Protein AF-A0A0D2N9E9-F1 (afdb_monomer_lite)

Structure (mmCIF, N/CA/C/O backbone):
data_AF-A0A0D2N9E9-F1
#
_entry.id   AF-A0A0D2N9E9-F1
#
loop_
_atom_site.group_PDB
_atom_site.id
_atom_site.type_symbol
_atom_site.label_atom_id
_atom_site.label_alt_id
_atom_site.label_comp_id
_atom_site.label_asym_id
_atom_site.label_entity_id
_atom_site.label_seq_id
_atom_site.pdbx_PDB_ins_code
_atom_site.Cartn_x
_atom_site.Cartn_y
_atom_site.Cartn_z
_atom_site.occupancy
_atom_site.B_iso_or_equiv
_atom_site.auth_seq_id
_atom_site.auth_comp_id
_atom_site.auth_asym_id
_atom_site.auth_atom_id
_atom_site.pdbx_PDB_model_num
ATOM 1 N N . MET A 1 1 ? -5.826 24.089 8.473 1.00 28.59 1 MET A N 1
ATOM 2 C CA . MET A 1 1 ? -6.042 23.566 7.107 1.00 28.59 1 MET A CA 1
ATOM 3 C C . MET A 1 1 ? -4.662 23.467 6.461 1.00 28.59 1 MET A C 1
ATOM 5 O O . MET A 1 1 ? -4.160 24.468 5.974 1.00 28.59 1 MET A O 1
ATOM 9 N N . HIS A 1 2 ? -3.971 22.330 6.600 1.00 33.69 2 HIS A N 1
ATOM 10 C CA . HIS A 1 2 ? -2.662 22.134 5.965 1.00 33.69 2 HIS A CA 1
ATOM 11 C C . HIS A 1 2 ? -2.910 21.750 4.506 1.00 33.69 2 HIS A C 1
ATOM 13 O O . HIS A 1 2 ? -3.433 20.675 4.227 1.00 33.69 2 HIS A O 1
ATOM 19 N N . TYR A 1 3 ? -2.615 22.671 3.592 1.00 36.62 3 TYR A N 1
ATOM 20 C CA . TYR A 1 3 ? -2.679 22.426 2.157 1.00 36.62 3 TYR A CA 1
ATOM 21 C C . TYR A 1 3 ? -1.590 21.404 1.810 1.00 36.62 3 TYR A C 1
ATOM 23 O O . TYR A 1 3 ? -0.406 21.669 2.014 1.00 36.62 3 TYR A O 1
ATOM 31 N N . SER A 1 4 ? -1.986 20.217 1.351 1.00 47.03 4 SER A N 1
ATOM 32 C CA . SER A 1 4 ? -1.046 19.184 0.930 1.00 47.03 4 SER A CA 1
ATOM 33 C C . SER A 1 4 ? -0.429 19.600 -0.405 1.00 47.03 4 SER A C 1
ATOM 35 O O . SER A 1 4 ? -1.086 19.529 -1.445 1.00 47.03 4 SER A O 1
ATOM 37 N N . GLY A 1 5 ? 0.809 20.083 -0.383 1.00 50.53 5 GLY A N 1
ATOM 38 C CA . GLY A 1 5 ? 1.573 20.266 -1.608 1.00 50.53 5 GLY A CA 1
ATOM 39 C C . GLY A 1 5 ? 1.870 18.896 -2.205 1.00 50.53 5 GLY A C 1
ATOM 40 O O . GLY A 1 5 ? 2.452 18.052 -1.531 1.00 50.53 5 GLY A O 1
ATOM 41 N N . THR A 1 6 ? 1.462 18.666 -3.451 1.00 55.09 6 THR A N 1
ATOM 42 C CA . THR A 1 6 ? 2.077 17.629 -4.286 1.00 55.09 6 THR A CA 1
ATOM 43 C C . THR A 1 6 ? 3.594 17.794 -4.229 1.00 55.09 6 THR A C 1
ATOM 45 O O . THR A 1 6 ? 4.083 18.930 -4.253 1.00 55.09 6 THR A O 1
ATOM 48 N N . ALA A 1 7 ? 4.337 16.691 -4.185 1.00 58.75 7 ALA A N 1
ATOM 49 C CA . ALA A 1 7 ? 5.786 16.724 -4.324 1.00 58.75 7 ALA A CA 1
ATOM 50 C C . ALA A 1 7 ? 6.183 17.485 -5.614 1.00 58.75 7 ALA A C 1
ATOM 52 O O . ALA A 1 7 ? 5.386 17.545 -6.565 1.00 58.75 7 ALA A O 1
ATOM 53 N N . PRO A 1 8 ? 7.391 18.084 -5.678 1.00 50.81 8 PRO A N 1
ATOM 54 C CA . PRO A 1 8 ? 7.863 18.766 -6.882 1.00 50.81 8 PRO A CA 1
ATOM 55 C C . PRO A 1 8 ? 7.655 17.884 -8.125 1.00 50.81 8 PRO A C 1
ATOM 57 O O . PRO A 1 8 ? 8.068 16.728 -8.137 1.00 50.81 8 PRO A O 1
ATOM 60 N N . GLY A 1 9 ? 6.970 18.407 -9.149 1.00 61.06 9 GLY A N 1
ATOM 61 C CA . GLY A 1 9 ? 6.636 17.660 -10.374 1.00 61.06 9 GLY A CA 1
ATOM 62 C C . GLY A 1 9 ? 5.215 17.080 -10.449 1.00 61.06 9 GLY A C 1
ATOM 63 O O . GLY A 1 9 ? 4.891 16.432 -11.438 1.00 61.06 9 GLY A O 1
ATOM 64 N N . GLY A 1 10 ? 4.352 17.330 -9.456 1.00 75.00 10 GLY A N 1
ATOM 65 C CA . GLY A 1 10 ? 2.939 16.910 -9.486 1.00 75.00 10 GLY A CA 1
ATOM 66 C C . GLY A 1 10 ? 2.685 15.491 -8.967 1.00 75.00 10 GLY A C 1
ATOM 67 O O . GLY A 1 10 ? 1.571 14.983 -9.080 1.00 75.00 10 GLY A O 1
ATOM 68 N N . CYS A 1 11 ? 3.698 14.851 -8.381 1.00 83.00 11 CYS A N 1
ATOM 69 C CA . CYS A 1 11 ? 3.558 13.561 -7.713 1.00 83.00 11 CYS A CA 1
ATOM 70 C C . CYS A 1 11 ? 2.858 13.701 -6.356 1.00 83.00 11 CYS A C 1
ATOM 72 O O . CYS A 1 11 ? 2.941 14.738 -5.693 1.00 83.00 11 CYS A O 1
ATOM 74 N N . TRP A 1 12 ? 2.214 12.625 -5.909 1.00 84.50 12 TRP A N 1
ATOM 75 C CA . TRP A 1 12 ? 1.806 12.501 -4.515 1.00 84.50 12 TRP A CA 1
ATOM 76 C C . TRP A 1 12 ? 3.029 12.542 -3.590 1.00 84.50 12 TRP A C 1
ATOM 78 O O . TRP A 1 12 ? 4.092 12.025 -3.933 1.00 84.50 12 TRP A O 1
ATOM 88 N N . ASP A 1 13 ? 2.876 13.135 -2.410 1.00 85.81 13 ASP A N 1
ATOM 89 C CA . ASP A 1 13 ? 3.825 12.977 -1.315 1.00 85.81 13 ASP A CA 1
ATOM 90 C C . ASP A 1 13 ? 3.752 11.540 -0.797 1.00 85.81 13 ASP A C 1
ATOM 92 O O . ASP A 1 13 ? 2.746 11.123 -0.219 1.00 85.81 13 ASP A O 1
ATOM 96 N N . VAL A 1 14 ? 4.825 10.790 -1.024 1.00 83.81 14 VAL A N 1
ATOM 97 C CA . VAL A 1 14 ? 4.932 9.352 -0.737 1.00 83.81 14 VAL A CA 1
ATOM 98 C C . VAL A 1 14 ? 6.173 9.015 0.090 1.00 83.81 14 VAL A C 1
ATOM 100 O O . VAL A 1 14 ? 6.520 7.847 0.217 1.00 83.81 14 VAL A O 1
ATOM 103 N N . ASN A 1 15 ? 6.860 10.025 0.635 1.00 81.88 15 ASN A N 1
ATOM 104 C CA . ASN A 1 15 ? 8.130 9.829 1.337 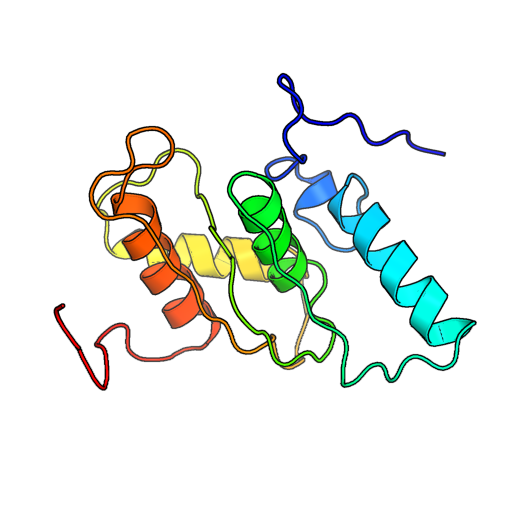1.00 81.88 15 ASN A CA 1
ATOM 105 C C . ASN A 1 15 ? 8.286 10.644 2.626 1.00 81.88 15 ASN A C 1
ATOM 107 O O . ASN A 1 15 ? 9.157 10.318 3.432 1.00 81.88 15 ASN A O 1
ATOM 111 N N . THR A 1 16 ? 7.479 11.684 2.863 1.00 84.81 16 THR A N 1
ATOM 112 C CA . THR A 1 16 ? 7.627 12.454 4.100 1.00 84.81 16 THR A CA 1
ATOM 113 C C . THR A 1 16 ? 7.096 11.683 5.303 1.00 84.81 16 THR A C 1
ATOM 115 O O . THR A 1 16 ? 6.162 10.889 5.210 1.00 84.81 16 THR A O 1
ATOM 118 N N . ASN A 1 17 ? 7.616 11.982 6.493 1.00 85.19 17 ASN A N 1
ATOM 119 C CA . ASN A 1 17 ? 7.079 11.383 7.715 1.00 85.19 17 ASN A CA 1
ATOM 120 C C . ASN A 1 17 ? 5.576 11.674 7.904 1.00 85.19 17 ASN A C 1
ATOM 122 O O . ASN A 1 17 ? 4.849 10.828 8.420 1.00 85.19 17 ASN A O 1
ATOM 126 N N . ALA A 1 18 ? 5.106 12.840 7.443 1.00 87.50 18 ALA A N 1
ATOM 127 C CA . ALA A 1 18 ? 3.701 13.232 7.520 1.00 87.50 18 ALA A CA 1
ATOM 128 C C . ALA A 1 18 ? 2.795 12.330 6.669 1.00 87.50 18 ALA A C 1
ATOM 130 O O . ALA A 1 18 ? 1.716 11.964 7.124 1.00 87.50 18 ALA A O 1
ATOM 131 N N . THR A 1 19 ? 3.220 11.952 5.455 1.00 86.81 19 THR A N 1
ATOM 132 C CA . 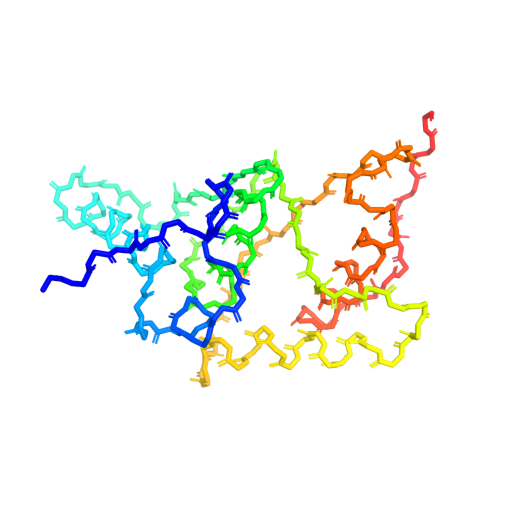THR A 1 19 ? 2.433 11.043 4.603 1.00 86.81 19 THR A CA 1
ATOM 133 C C . THR A 1 19 ? 2.567 9.585 5.047 1.00 86.81 19 THR A C 1
ATOM 135 O O . THR A 1 19 ? 1.593 8.835 4.987 1.00 86.81 19 THR A O 1
ATOM 138 N N . LEU A 1 20 ? 3.754 9.183 5.519 1.00 86.62 20 LEU A N 1
ATOM 139 C CA . LEU A 1 20 ? 4.063 7.798 5.874 1.00 86.62 20 LEU A CA 1
ATOM 140 C C . LEU A 1 20 ? 3.466 7.358 7.214 1.00 86.62 20 LEU A C 1
ATOM 142 O O . LEU A 1 20 ? 3.347 6.157 7.435 1.00 86.62 20 LEU A O 1
ATOM 146 N N . THR A 1 21 ? 3.074 8.291 8.085 1.00 87.19 21 THR A N 1
ATOM 147 C CA . THR A 1 21 ? 2.609 7.986 9.446 1.00 87.19 21 THR A CA 1
ATOM 148 C C . THR A 1 21 ? 1.112 8.249 9.616 1.00 87.19 21 THR A C 1
ATOM 150 O O . THR A 1 21 ? 0.570 9.263 9.169 1.00 87.19 21 THR A O 1
ATOM 153 N N . HIS A 1 22 ? 0.426 7.326 10.289 1.00 89.94 22 HIS A N 1
ATOM 154 C CA . HIS A 1 22 ? -1.010 7.361 10.528 1.00 89.94 22 HIS A CA 1
ATOM 155 C C . HIS A 1 22 ? -1.443 8.665 11.203 1.00 89.94 22 HIS A C 1
ATOM 157 O O . HIS A 1 22 ? -1.048 8.959 12.325 1.00 89.94 22 HIS A O 1
ATOM 163 N N . ASN A 1 23 ? -2.325 9.405 10.532 1.00 90.12 23 ASN A N 1
ATOM 164 C CA . ASN A 1 23 ? -2.892 10.682 10.970 1.00 90.12 23 ASN A CA 1
ATOM 165 C C . ASN A 1 23 ? -1.889 11.837 11.182 1.00 90.12 23 ASN A C 1
ATOM 167 O O . ASN A 1 23 ? -2.293 12.864 11.724 1.00 90.12 23 ASN A O 1
ATOM 171 N N . GLU A 1 24 ? -0.650 11.744 10.689 1.00 87.94 24 GLU A N 1
ATOM 172 C CA . GLU A 1 24 ? 0.339 12.834 10.813 1.00 87.94 24 GLU A CA 1
ATOM 173 C C . GLU A 1 24 ? 0.229 13.904 9.707 1.00 87.94 24 GLU A C 1
ATOM 175 O O . GLU A 1 24 ? 0.801 14.988 9.827 1.00 87.94 24 GLU A O 1
ATOM 180 N N . GLY A 1 25 ? -0.542 13.661 8.639 1.00 86.25 25 GLY A N 1
ATOM 181 C CA . GLY A 1 25 ? -0.900 14.686 7.655 1.00 86.25 25 GLY A CA 1
ATOM 182 C C . GLY A 1 25 ? -0.696 14.294 6.194 1.00 86.25 25 GLY A C 1
ATOM 183 O O . GLY A 1 25 ? -0.815 13.139 5.799 1.00 86.25 25 GLY A O 1
ATOM 184 N N . SER A 1 26 ? -0.424 15.313 5.376 1.00 88.12 26 SER A N 1
ATOM 185 C CA . SER A 1 26 ? -0.152 15.206 3.939 1.00 88.12 26 SER A CA 1
ATOM 186 C C . SER A 1 26 ? -1.261 14.537 3.097 1.00 88.12 26 SER A C 1
ATOM 188 O O . SER A 1 26 ? -2.437 14.501 3.473 1.00 88.12 26 SER A O 1
ATOM 190 N N . ASN A 1 27 ? -0.904 14.099 1.888 1.00 89.31 27 ASN A N 1
ATOM 191 C CA . ASN A 1 27 ? -1.813 13.545 0.895 1.00 89.31 27 ASN A CA 1
ATOM 192 C C . ASN A 1 27 ? -2.490 12.249 1.365 1.00 89.31 27 ASN A C 1
ATOM 194 O O . ASN A 1 27 ? -3.678 12.064 1.095 1.00 89.31 27 ASN A O 1
ATOM 198 N N . SER A 1 28 ? -1.780 11.379 2.089 1.00 88.44 28 SER A N 1
ATOM 199 C CA . SER A 1 28 ? -2.341 10.115 2.580 1.00 88.44 28 SER A CA 1
ATOM 200 C C . SER A 1 28 ? -3.496 10.346 3.562 1.00 88.44 28 SER A C 1
ATOM 202 O O . SER A 1 28 ? -4.563 9.746 3.408 1.00 88.44 28 SER A O 1
ATOM 204 N N . LEU A 1 29 ? -3.352 11.294 4.501 1.00 87.31 29 LEU A N 1
ATOM 205 C CA . LEU A 1 29 ? -4.430 11.669 5.419 1.00 87.31 29 LEU A CA 1
ATOM 206 C C . LEU A 1 29 ? -5.619 12.291 4.681 1.00 87.31 29 LEU A C 1
ATOM 208 O O . LEU A 1 29 ? -6.771 12.017 5.022 1.00 87.31 29 LEU A O 1
ATOM 212 N N . ALA A 1 30 ? -5.361 13.120 3.666 1.00 86.06 30 ALA A N 1
ATOM 213 C CA . ALA A 1 30 ? -6.428 13.718 2.869 1.00 86.06 30 ALA A CA 1
ATOM 214 C C . ALA A 1 30 ? -7.284 12.638 2.182 1.00 86.06 30 ALA A C 1
ATOM 216 O O . ALA A 1 30 ? -8.511 12.674 2.290 1.00 86.06 30 ALA A O 1
ATOM 217 N N . ILE A 1 31 ? -6.652 11.637 1.561 1.00 90.12 31 ILE A N 1
ATOM 218 C CA . ILE A 1 31 ? -7.353 10.513 0.921 1.00 90.12 31 ILE A CA 1
ATOM 219 C C . ILE A 1 31 ? -8.118 9.682 1.959 1.00 90.12 31 ILE A C 1
ATOM 221 O O . ILE A 1 31 ? -9.304 9.397 1.770 1.00 90.12 31 ILE A O 1
ATOM 225 N N . ALA A 1 32 ? -7.485 9.353 3.090 1.00 87.38 32 ALA A N 1
ATOM 226 C CA . ALA A 1 32 ? -8.131 8.607 4.169 1.00 87.38 32 ALA A CA 1
ATOM 227 C C . ALA A 1 32 ? -9.379 9.331 4.705 1.00 87.38 32 ALA A C 1
ATOM 229 O O . ALA A 1 32 ? -10.404 8.704 4.973 1.00 87.38 32 ALA A O 1
ATOM 230 N N . ASN A 1 33 ? -9.330 10.659 4.822 1.00 83.44 33 ASN A N 1
ATOM 231 C CA . ASN A 1 33 ? -10.462 11.457 5.285 1.00 83.44 33 ASN A CA 1
ATOM 232 C C . ASN A 1 33 ? -11.615 11.513 4.277 1.00 83.44 33 ASN A C 1
ATOM 234 O O . ASN A 1 33 ? -12.771 11.491 4.699 1.00 83.44 33 ASN A O 1
ATOM 238 N N . VAL A 1 34 ? -11.338 11.520 2.969 1.00 87.19 34 VAL A N 1
ATOM 239 C CA . VAL A 1 34 ? -12.391 11.397 1.945 1.00 87.19 34 VAL A CA 1
ATOM 240 C C . VAL A 1 34 ? -13.101 10.046 2.065 1.00 87.19 34 VAL A C 1
ATOM 242 O O . VAL A 1 34 ? -14.330 10.008 2.116 1.00 87.19 34 VAL A O 1
ATOM 245 N N . ALA A 1 35 ? -12.352 8.948 2.207 1.00 86.88 35 ALA A N 1
ATOM 246 C CA . ALA A 1 35 ? -12.939 7.621 2.406 1.00 86.88 35 ALA A CA 1
ATOM 247 C C . ALA A 1 35 ? -13.793 7.555 3.686 1.00 86.88 35 ALA A C 1
ATOM 249 O O . ALA A 1 35 ? -14.941 7.111 3.646 1.00 86.88 35 ALA A O 1
ATOM 250 N N . ARG A 1 36 ? -13.277 8.072 4.812 1.00 84.50 36 ARG A N 1
ATOM 251 C CA . ARG A 1 36 ? -14.022 8.183 6.081 1.00 84.50 36 ARG A CA 1
ATOM 252 C C . ARG A 1 36 ? -15.303 9.006 5.923 1.00 84.50 36 ARG A C 1
ATOM 254 O O . ARG A 1 36 ? -16.332 8.636 6.478 1.00 84.50 36 ARG A O 1
ATOM 261 N N . CYS A 1 37 ? -15.264 10.094 5.152 1.00 78.81 37 CYS A N 1
ATOM 262 C CA . CYS A 1 37 ? -16.435 10.925 4.881 1.00 78.81 37 CYS A CA 1
ATOM 263 C C . CYS A 1 37 ? -17.531 10.138 4.148 1.00 78.81 37 CYS A C 1
ATOM 265 O O . CYS A 1 37 ? -18.688 10.184 4.565 1.00 78.81 37 CYS A O 1
ATOM 267 N N . PHE A 1 38 ? -17.181 9.380 3.107 1.00 83.69 38 PHE A N 1
ATOM 268 C CA . PHE A 1 38 ? -18.147 8.559 2.375 1.00 83.69 38 PHE A CA 1
ATOM 269 C C . PHE A 1 38 ? -18.726 7.422 3.219 1.00 83.69 38 PHE A C 1
ATOM 271 O O . PHE A 1 38 ? -19.933 7.183 3.170 1.00 83.69 38 PHE A O 1
ATOM 278 N N . ILE A 1 39 ? -17.902 6.772 4.042 1.00 83.81 39 ILE A N 1
ATOM 279 C CA . ILE A 1 39 ? -18.366 5.743 4.983 1.00 83.81 39 ILE A CA 1
ATOM 280 C C . ILE A 1 39 ? -19.384 6.340 5.963 1.00 83.81 39 ILE A C 1
ATOM 282 O O . ILE A 1 39 ? -20.495 5.830 6.082 1.00 83.81 39 ILE A O 1
ATOM 286 N N . SER A 1 40 ? -19.044 7.454 6.617 1.00 83.06 40 SER A N 1
ATOM 287 C CA . SER A 1 40 ? -19.890 8.034 7.666 1.00 83.06 40 SER A CA 1
ATOM 288 C C . SER A 1 40 ? -21.153 8.722 7.146 1.00 83.06 40 SER A C 1
ATOM 290 O O . SER A 1 40 ? -22.157 8.737 7.850 1.00 83.06 40 SER A O 1
ATOM 292 N N . ASN A 1 41 ? -21.117 9.314 5.947 1.00 86.25 41 ASN A N 1
ATOM 293 C CA . ASN A 1 41 ? -22.195 10.196 5.476 1.00 86.25 41 ASN A CA 1
ATOM 294 C C . ASN A 1 41 ? -22.998 9.636 4.299 1.00 86.25 41 ASN A C 1
ATOM 296 O O . ASN A 1 41 ? -24.085 10.135 4.024 1.00 86.25 41 ASN A O 1
ATOM 300 N N . MET A 1 42 ? -22.475 8.639 3.581 1.00 89.06 42 MET A N 1
ATOM 301 C CA . MET A 1 42 ? -23.089 8.149 2.340 1.00 89.06 42 MET A CA 1
ATOM 302 C C . MET A 1 42 ? -23.449 6.661 2.382 1.00 89.06 42 MET A C 1
ATOM 304 O O . MET A 1 42 ? -23.826 6.099 1.357 1.00 89.06 42 MET A O 1
ATOM 308 N N . GLY A 1 43 ? -23.351 6.016 3.550 1.00 85.50 43 GLY A N 1
ATOM 309 C CA . GLY A 1 43 ? -23.688 4.599 3.708 1.00 85.50 43 GLY A CA 1
ATOM 310 C C . GLY A 1 43 ? -22.755 3.663 2.936 1.00 85.50 43 GLY A C 1
ATOM 311 O O . GLY A 1 43 ? -23.155 2.551 2.593 1.00 85.50 43 GLY A O 1
ATOM 312 N N . VAL A 1 44 ? -21.528 4.109 2.634 1.00 84.75 44 VAL A N 1
ATOM 313 C CA . VAL A 1 44 ? -20.512 3.240 2.037 1.00 84.75 44 VAL A CA 1
ATOM 314 C C . VAL A 1 44 ? -20.141 2.156 3.041 1.00 84.75 44 VAL A C 1
ATOM 316 O O . VAL A 1 44 ? -19.774 2.431 4.182 1.00 84.75 44 VAL A O 1
ATOM 319 N N . ASP A 1 45 ? -20.227 0.912 2.587 1.00 86.88 45 ASP A N 1
ATOM 320 C CA . ASP A 1 45 ? -19.830 -0.263 3.346 1.00 86.88 45 ASP A CA 1
ATOM 321 C C . ASP A 1 45 ? -18.313 -0.250 3.572 1.00 86.88 45 ASP A C 1
ATOM 323 O O . ASP A 1 45 ? -17.525 -0.399 2.634 1.00 86.88 45 ASP A O 1
ATOM 327 N N . SER A 1 46 ? -17.897 -0.073 4.827 1.00 82.75 46 SER A N 1
ATOM 328 C CA . SER A 1 46 ? -16.486 0.016 5.214 1.00 82.75 46 SER A CA 1
ATOM 329 C C . SER A 1 46 ? -15.694 -1.270 4.961 1.00 82.75 46 SER A C 1
ATOM 331 O O . SER A 1 46 ? -14.465 -1.233 4.976 1.00 82.75 46 SER A O 1
ATOM 333 N N . THR A 1 47 ? -16.372 -2.391 4.692 1.00 82.31 47 THR A N 1
ATOM 334 C CA . THR A 1 47 ? -15.747 -3.669 4.319 1.00 82.31 47 THR A CA 1
ATOM 335 C C . THR A 1 47 ? -15.501 -3.806 2.811 1.00 82.31 47 THR A C 1
ATOM 337 O O . THR A 1 47 ? -14.900 -4.782 2.363 1.00 82.31 47 THR A O 1
ATOM 340 N N . ARG A 1 48 ? -15.963 -2.832 2.011 1.00 85.62 48 ARG A N 1
ATOM 341 C CA . ARG A 1 48 ? -15.903 -2.831 0.539 1.00 85.62 48 ARG A CA 1
ATOM 342 C C . ARG A 1 48 ? -15.365 -1.520 -0.031 1.00 85.62 48 ARG A C 1
ATOM 344 O O . ARG A 1 48 ? -15.839 -1.029 -1.054 1.00 85.62 48 ARG A O 1
ATOM 351 N N . VAL A 1 49 ? -14.370 -0.946 0.629 1.00 83.44 49 VAL A N 1
ATOM 352 C CA . VAL A 1 49 ? -13.584 0.162 0.077 1.00 83.44 49 VAL A CA 1
ATOM 353 C C . VAL A 1 49 ? -12.309 -0.420 -0.566 1.00 83.44 49 VAL A C 1
ATOM 355 O O . VAL A 1 49 ? -11.883 -1.514 -0.231 1.00 83.44 49 VAL A O 1
ATOM 358 N N . PHE A 1 50 ? -11.740 0.224 -1.580 1.00 84.31 50 PHE A N 1
ATOM 359 C CA . PHE A 1 50 ? -10.582 -0.301 -2.321 1.00 84.31 50 PHE A CA 1
ATOM 360 C C . PHE A 1 50 ? -9.672 0.870 -2.696 1.00 84.31 50 PHE A C 1
ATOM 362 O O . PHE A 1 50 ? -10.163 1.982 -2.898 1.00 84.31 50 PHE A O 1
ATOM 369 N N . ALA A 1 51 ? -8.362 0.636 -2.792 1.00 85.31 51 ALA A N 1
ATOM 370 C CA . ALA A 1 51 ? -7.391 1.640 -3.222 1.00 85.31 51 ALA A CA 1
ATOM 371 C C . ALA A 1 51 ? -6.553 1.105 -4.388 1.00 85.31 51 ALA A C 1
ATOM 373 O O . ALA A 1 51 ? -6.118 -0.044 -4.367 1.00 85.31 51 ALA A O 1
ATOM 374 N N . THR A 1 52 ? -6.356 1.946 -5.402 1.00 83.56 52 THR A N 1
ATOM 375 C CA . THR A 1 52 ? -5.607 1.633 -6.621 1.00 83.56 52 THR A CA 1
ATOM 376 C C . THR A 1 52 ? -5.010 2.916 -7.205 1.00 83.56 52 THR A C 1
ATOM 378 O O . THR A 1 52 ? -5.552 4.007 -7.008 1.00 83.56 52 THR A O 1
ATOM 381 N N . GLY A 1 53 ? -3.899 2.809 -7.930 1.00 80.94 53 GLY A N 1
ATOM 382 C CA . GLY A 1 53 ? -3.230 3.933 -8.573 1.00 80.94 53 GLY A CA 1
ATOM 383 C C . GLY A 1 53 ? -2.074 3.521 -9.486 1.00 80.94 53 GLY A C 1
ATOM 384 O O . GLY A 1 53 ? -1.575 2.406 -9.449 1.00 80.94 53 GLY A O 1
ATOM 385 N N . THR A 1 54 ? -1.608 4.441 -10.325 1.00 81.94 54 THR A N 1
ATOM 386 C CA . THR A 1 54 ? -0.486 4.211 -11.255 1.00 81.94 54 THR A CA 1
ATOM 387 C C . THR A 1 54 ? 0.654 5.183 -10.970 1.00 81.94 54 THR A C 1
ATOM 389 O O . THR A 1 54 ? 0.396 6.319 -10.569 1.00 81.94 54 THR A O 1
ATOM 392 N N . SER A 1 55 ? 1.908 4.769 -11.189 1.00 82.88 55 SER A N 1
ATOM 393 C CA . SER A 1 55 ? 3.094 5.602 -10.919 1.00 82.88 55 SER A CA 1
ATOM 394 C C . SER A 1 55 ? 3.075 6.169 -9.482 1.00 82.88 55 SER A C 1
ATOM 396 O O . SER A 1 55 ? 2.927 5.399 -8.536 1.00 82.88 55 SER A O 1
ATOM 398 N N . SER A 1 56 ? 3.136 7.493 -9.291 1.00 82.94 56 SER A N 1
ATOM 399 C CA . SER A 1 56 ? 3.046 8.155 -7.975 1.00 82.94 56 SER A CA 1
ATOM 400 C C . SER A 1 56 ? 1.762 7.838 -7.185 1.00 82.94 56 SER A C 1
ATOM 402 O O . SER A 1 56 ? 1.757 7.923 -5.960 1.00 82.94 56 SER A O 1
ATOM 404 N N . GLY A 1 57 ? 0.654 7.473 -7.843 1.00 82.38 57 GLY A N 1
ATOM 405 C CA . GLY A 1 57 ? -0.588 7.059 -7.164 1.00 82.38 57 GLY A CA 1
ATOM 406 C C . GLY A 1 57 ? -0.545 5.615 -6.664 1.00 82.38 57 GLY A C 1
ATOM 407 O O . GLY A 1 57 ? -1.185 5.245 -5.680 1.00 82.38 57 GLY A O 1
ATOM 408 N N . ALA A 1 58 ? 0.261 4.807 -7.328 1.00 80.88 58 ALA A N 1
ATOM 409 C CA . ALA A 1 58 ? 0.543 3.438 -6.953 1.00 80.88 58 ALA A CA 1
ATOM 410 C C . ALA A 1 58 ? 1.448 3.436 -5.695 1.00 80.88 58 ALA A C 1
ATOM 412 O O . ALA A 1 58 ? 1.107 2.799 -4.703 1.00 80.88 58 ALA A O 1
ATOM 413 N N . MET A 1 59 ? 2.455 4.320 -5.715 1.00 84.31 59 MET A N 1
ATOM 414 C CA . MET A 1 59 ? 2.961 5.156 -4.618 1.00 84.31 59 MET A CA 1
ATOM 415 C C . MET A 1 59 ? 2.140 5.208 -3.336 1.00 84.31 59 MET A C 1
ATOM 417 O O . MET A 1 59 ? 2.292 4.516 -2.331 1.00 84.31 59 MET A O 1
ATOM 421 N N . MET A 1 60 ? 1.174 6.105 -3.441 1.00 88.81 60 MET A N 1
ATOM 422 C CA . MET A 1 60 ? 0.239 6.431 -2.399 1.00 88.81 60 MET A CA 1
ATOM 423 C C . MET A 1 60 ? -0.583 5.223 -1.941 1.00 88.81 60 MET A C 1
ATOM 425 O O . MET A 1 60 ? -0.862 5.104 -0.756 1.00 88.81 60 MET A O 1
ATOM 429 N N . THR A 1 61 ? -0.933 4.290 -2.829 1.00 87.50 61 THR A N 1
ATOM 430 C CA . THR A 1 61 ? -1.723 3.104 -2.452 1.00 87.50 61 THR A CA 1
ATOM 431 C C . THR A 1 61 ? -1.001 2.246 -1.406 1.00 87.50 61 THR A C 1
ATOM 433 O O . THR A 1 61 ? -1.628 1.757 -0.467 1.00 87.50 61 THR A O 1
ATOM 436 N N . ASN A 1 62 ? 0.323 2.136 -1.472 1.00 84.88 62 ASN A N 1
ATOM 437 C CA . ASN A 1 62 ? 1.092 1.422 -0.452 1.00 84.88 62 ASN A CA 1
ATOM 438 C C . ASN A 1 62 ? 1.243 2.188 0.850 1.00 84.88 62 ASN A C 1
ATOM 440 O O . ASN A 1 62 ? 1.159 1.596 1.924 1.00 84.88 62 ASN A O 1
ATOM 444 N N . VAL A 1 63 ? 1.436 3.505 0.752 1.00 88.81 63 VAL A N 1
ATOM 445 C CA . VAL A 1 63 ? 1.429 4.389 1.920 1.00 88.81 63 VAL A CA 1
ATOM 446 C C . VAL A 1 63 ? 0.102 4.233 2.660 1.00 88.81 63 VAL A C 1
ATOM 448 O O . VAL A 1 63 ? 0.091 4.055 3.875 1.00 88.81 63 VAL A O 1
ATOM 451 N N . LEU A 1 64 ? -1.016 4.194 1.931 1.00 89.81 64 LEU A N 1
ATOM 452 C CA . LEU A 1 64 ? -2.337 3.945 2.498 1.00 89.81 64 LEU A CA 1
ATOM 453 C C . LEU A 1 64 ? -2.440 2.556 3.138 1.00 89.81 64 LEU A C 1
ATOM 455 O O . LEU A 1 64 ? -2.992 2.456 4.224 1.00 89.81 64 LEU A O 1
ATOM 459 N N . MET A 1 65 ? -1.875 1.497 2.557 1.00 87.38 65 MET A N 1
ATOM 460 C CA . MET A 1 65 ? -1.872 0.175 3.204 1.00 87.38 65 MET A CA 1
ATOM 461 C C . MET A 1 65 ? -1.039 0.121 4.492 1.00 87.38 65 MET A C 1
ATOM 463 O O . MET A 1 65 ? -1.377 -0.629 5.411 1.00 87.38 65 MET A O 1
ATOM 467 N N . GLY A 1 66 ? 0.058 0.880 4.555 1.00 87.56 66 GLY A N 1
ATOM 468 C CA . GLY A 1 66 ? 0.925 0.987 5.728 1.00 87.56 66 GLY A CA 1
ATOM 469 C C . GLY A 1 66 ? 0.294 1.820 6.838 1.00 87.56 66 GLY A C 1
ATOM 470 O O . GLY A 1 66 ? 0.055 1.318 7.940 1.00 87.56 66 GLY A O 1
ATOM 471 N N . ALA A 1 67 ? -0.017 3.073 6.516 1.00 90.62 67 ALA A N 1
ATOM 472 C CA . ALA A 1 67 ? -0.513 4.065 7.453 1.00 90.62 67 ALA A CA 1
ATOM 473 C C . ALA A 1 67 ? -2.017 3.944 7.714 1.00 90.62 67 ALA A C 1
ATOM 475 O O . ALA A 1 67 ? -2.445 4.215 8.821 1.00 90.62 67 ALA A O 1
ATOM 476 N N . TYR A 1 68 ? -2.846 3.522 6.759 1.00 88.31 68 TYR A N 1
ATOM 477 C CA . TYR A 1 68 ? -4.312 3.465 6.893 1.00 88.31 68 TYR A CA 1
ATOM 478 C C . TYR A 1 68 ? -4.893 2.115 6.436 1.00 88.31 68 TYR A C 1
ATOM 480 O O . TYR A 1 68 ? -5.701 2.084 5.504 1.00 88.31 68 TYR A O 1
ATOM 488 N N . PRO A 1 69 ? -4.532 0.995 7.090 1.00 78.00 69 PRO A N 1
ATOM 489 C CA . PRO A 1 69 ? -5.106 -0.320 6.828 1.00 78.00 69 PRO A CA 1
ATOM 490 C C . PRO A 1 69 ? -6.583 -0.352 7.257 1.00 78.00 69 PRO A C 1
ATOM 492 O O . PRO A 1 69 ? -6.951 -0.847 8.319 1.00 78.00 69 PRO A O 1
ATOM 495 N N . ILE A 1 70 ? -7.449 0.237 6.438 1.00 64.81 70 ILE A N 1
ATOM 496 C CA . ILE A 1 70 ? -8.892 0.030 6.486 1.00 64.81 70 ILE A CA 1
ATOM 497 C C . ILE A 1 70 ? -9.146 -1.385 5.925 1.00 64.81 70 ILE A C 1
ATOM 499 O O . ILE A 1 70 ? -8.361 -1.902 5.132 1.00 64.81 70 ILE A O 1
ATOM 503 N N . SER A 1 71 ? -10.169 -2.078 6.419 1.00 50.50 71 SER A N 1
ATOM 504 C CA . SER A 1 71 ? -10.442 -3.488 6.115 1.00 50.50 71 SER A CA 1
ATOM 505 C C . SER A 1 71 ? -10.912 -3.666 4.670 1.00 50.50 71 SER A C 1
ATOM 507 O O . SER A 1 71 ? -12.113 -3.660 4.407 1.00 50.50 71 SER A O 1
ATOM 509 N N . LEU A 1 72 ? -9.964 -3.771 3.739 1.00 44.00 72 LEU A N 1
ATOM 510 C CA . LEU A 1 72 ? -10.222 -3.832 2.300 1.00 44.00 72 LEU A CA 1
ATOM 511 C C . LEU A 1 72 ? -9.704 -5.136 1.696 1.00 44.00 72 LEU A C 1
ATOM 513 O O . LEU A 1 72 ? -8.590 -5.558 2.006 1.00 44.00 72 LEU A O 1
ATOM 517 N N . PRO A 1 73 ? -10.437 -5.773 0.778 1.00 37.22 73 PRO A N 1
ATOM 518 C CA . PRO A 1 73 ? -9.803 -6.492 -0.321 1.00 37.22 73 PRO A CA 1
ATOM 519 C C . PRO A 1 73 ? -9.186 -5.452 -1.291 1.00 37.22 73 PRO A C 1
ATOM 521 O O . PRO A 1 73 ? -9.689 -4.340 -1.357 1.00 37.22 73 PRO A O 1
ATOM 524 N N . LEU A 1 74 ? -8.100 -5.736 -2.019 1.00 37.19 74 LEU A N 1
ATOM 525 C CA . LEU A 1 74 ? -7.597 -4.849 -3.095 1.00 37.19 74 LEU A CA 1
ATOM 526 C C . LEU A 1 74 ? -7.742 -5.526 -4.466 1.00 37.19 74 LEU A C 1
ATOM 528 O O . LEU A 1 74 ? -7.748 -6.754 -4.541 1.00 37.19 74 LEU A O 1
ATOM 532 N N . ASP A 1 75 ? -7.840 -4.708 -5.521 1.00 29.06 75 ASP A N 1
ATOM 533 C CA . ASP A 1 75 ? -7.843 -5.069 -6.954 1.00 29.06 75 ASP A CA 1
ATOM 534 C C . ASP A 1 75 ? -6.942 -4.040 -7.704 1.00 29.06 75 ASP A C 1
ATOM 536 O O . ASP A 1 75 ? -6.884 -2.878 -7.280 1.00 29.06 75 ASP A O 1
ATOM 540 N N . PRO A 1 76 ? -6.161 -4.423 -8.740 1.00 37.31 76 PRO A N 1
ATOM 541 C CA . PRO A 1 76 ? -4.797 -3.931 -8.943 1.00 37.31 76 PRO A CA 1
ATOM 542 C C . PRO A 1 76 ? -4.672 -2.694 -9.834 1.00 37.31 76 PRO A C 1
ATOM 544 O O . PRO A 1 76 ? -5.156 -2.649 -10.958 1.00 37.31 76 PRO A O 1
ATOM 547 N N . CYS A 1 77 ? -3.901 -1.740 -9.329 1.00 28.27 77 CYS A N 1
ATOM 548 C CA . CYS A 1 77 ? -2.829 -0.990 -9.990 1.00 28.27 77 CYS A CA 1
ATOM 549 C C . CYS A 1 77 ? -2.059 -0.413 -8.795 1.00 28.27 77 CYS A C 1
ATOM 551 O O . CYS A 1 77 ? -2.617 0.343 -8.001 1.00 28.27 77 CYS A O 1
ATOM 553 N N . THR A 1 78 ? -0.845 -0.875 -8.516 1.00 36.47 78 THR A N 1
ATOM 554 C CA . THR A 1 78 ? -0.098 -0.482 -7.307 1.00 36.47 78 THR A CA 1
ATOM 555 C C . THR A 1 78 ? 1.396 -0.622 -7.593 1.00 36.47 78 THR A C 1
ATOM 557 O O . THR A 1 78 ? 1.770 -1.574 -8.269 1.00 36.47 78 THR A O 1
ATOM 560 N N . LEU A 1 79 ? 2.204 0.350 -7.150 1.00 31.88 79 LEU A N 1
ATOM 561 C CA . LEU A 1 79 ? 3.661 0.430 -7.310 1.00 31.88 79 LEU A CA 1
ATOM 562 C C . LEU A 1 79 ? 4.256 1.159 -6.092 1.00 31.88 79 LEU A C 1
ATOM 564 O O . LEU A 1 79 ? 4.278 2.384 -6.069 1.00 31.88 79 LEU A O 1
ATOM 568 N N . VAL A 1 80 ? 4.676 0.380 -5.100 1.00 36.78 80 VAL A N 1
ATOM 569 C CA . VAL A 1 80 ? 5.597 0.609 -3.967 1.00 36.78 80 VAL A CA 1
ATOM 570 C C . VAL A 1 80 ? 7.050 0.909 -4.248 1.00 36.78 80 VAL A C 1
ATOM 572 O O . VAL A 1 80 ? 7.814 -0.040 -4.308 1.00 36.78 80 VAL A O 1
ATOM 575 N N . PHE A 1 81 ? 7.500 2.162 -4.265 1.00 44.75 81 PHE A N 1
ATOM 576 C CA . PHE A 1 81 ? 8.941 2.433 -4.281 1.00 44.75 81 PHE A CA 1
ATOM 577 C C . PHE A 1 81 ? 9.508 2.624 -2.882 1.00 44.75 81 PHE A C 1
ATOM 579 O O . PHE A 1 81 ? 9.149 3.589 -2.202 1.00 44.75 81 PHE A O 1
ATOM 586 N N . PRO A 1 82 ? 10.494 1.816 -2.488 1.00 42.75 82 PRO A N 1
ATOM 587 C CA . PRO A 1 82 ? 11.651 2.384 -1.835 1.00 42.75 82 PRO A CA 1
ATOM 588 C C . PRO A 1 82 ? 12.419 3.267 -2.826 1.00 42.75 82 PRO A C 1
ATOM 590 O O . PRO A 1 82 ? 12.729 2.852 -3.942 1.00 42.75 82 PRO A O 1
ATOM 593 N N . THR A 1 83 ? 12.719 4.508 -2.448 1.00 41.81 83 THR A N 1
ATOM 594 C CA . THR A 1 83 ? 13.708 5.298 -3.187 1.00 41.81 83 THR A CA 1
ATOM 595 C C . THR A 1 83 ? 15.058 4.601 -3.025 1.00 41.81 83 THR A C 1
ATOM 597 O O . THR A 1 83 ? 15.498 4.406 -1.895 1.00 41.81 83 THR A O 1
ATOM 600 N N . ASP A 1 84 ? 15.666 4.212 -4.146 1.00 44.69 84 ASP A N 1
ATOM 601 C CA . ASP A 1 84 ? 16.957 3.516 -4.257 1.00 44.69 84 ASP A CA 1
ATOM 602 C C . ASP A 1 84 ? 16.908 2.016 -3.896 1.00 44.69 84 ASP A C 1
ATOM 604 O O . ASP A 1 84 ? 17.502 1.544 -2.929 1.00 44.69 84 ASP A O 1
ATOM 608 N N . ALA A 1 85 ? 16.195 1.239 -4.715 1.00 55.62 85 ALA A N 1
ATOM 609 C CA . ALA A 1 85 ? 16.147 -0.215 -4.612 1.00 55.62 85 ALA A CA 1
ATOM 610 C C . ALA A 1 85 ? 17.519 -0.858 -4.912 1.00 55.62 85 ALA A C 1
ATOM 612 O O . ALA A 1 85 ? 18.000 -0.818 -6.047 1.00 55.62 85 ALA A O 1
ATOM 613 N N . SER A 1 86 ? 18.138 -1.469 -3.899 1.00 56.44 86 SER A N 1
ATOM 614 C CA . SER A 1 86 ? 19.320 -2.323 -4.050 1.00 56.44 86 SER A CA 1
ATOM 615 C C . SER A 1 86 ? 18.907 -3.800 -4.090 1.00 56.44 86 SER A C 1
ATOM 617 O O . SER A 1 86 ? 17.856 -4.175 -3.579 1.00 56.44 86 SER A O 1
ATOM 619 N N . GLU A 1 87 ? 19.728 -4.675 -4.676 1.00 59.66 87 GLU A N 1
ATOM 620 C CA . GLU A 1 87 ? 19.427 -6.118 -4.737 1.00 59.66 87 GLU A CA 1
ATOM 621 C C . GLU A 1 87 ? 19.551 -6.836 -3.376 1.00 59.66 87 GLU A C 1
ATOM 623 O O . GLU A 1 87 ? 19.380 -8.053 -3.297 1.00 59.66 87 GLU A O 1
ATOM 628 N N . ASP A 1 88 ? 19.806 -6.111 -2.283 1.00 67.19 88 ASP A N 1
ATOM 629 C CA . ASP A 1 88 ? 20.086 -6.687 -0.971 1.00 67.19 88 ASP A CA 1
ATOM 630 C C . ASP A 1 88 ? 18.861 -7.459 -0.418 1.00 67.19 88 ASP A C 1
ATOM 632 O O . ASP A 1 88 ? 17.769 -6.900 -0.254 1.00 67.19 88 ASP A O 1
ATOM 636 N N . PRO A 1 89 ? 18.989 -8.772 -0.144 1.00 60.19 89 PRO A N 1
ATOM 637 C CA . PRO A 1 89 ? 17.898 -9.585 0.384 1.00 60.19 89 PRO A CA 1
ATOM 638 C C . PRO A 1 89 ? 17.510 -9.223 1.828 1.00 60.19 89 PRO A C 1
ATOM 640 O O . PRO A 1 89 ? 16.395 -9.535 2.247 1.00 60.19 89 PRO A O 1
ATOM 643 N N . THR A 1 90 ? 18.378 -8.550 2.591 1.00 67.06 90 THR A N 1
ATOM 644 C CA . THR A 1 90 ? 18.094 -8.118 3.972 1.00 67.06 90 THR A CA 1
ATOM 645 C C . THR A 1 90 ? 17.115 -6.945 4.044 1.00 67.06 90 THR A C 1
ATOM 647 O O . THR A 1 90 ? 16.505 -6.706 5.091 1.00 67.06 90 THR A O 1
ATOM 650 N N . LEU A 1 91 ? 16.884 -6.262 2.918 1.00 77.69 91 LEU A N 1
ATOM 651 C CA . LEU A 1 91 ? 15.953 -5.143 2.837 1.00 77.69 91 LEU A CA 1
ATOM 652 C C . LEU A 1 91 ? 14.497 -5.535 3.088 1.00 77.69 91 LEU A C 1
ATOM 654 O O . LEU A 1 91 ? 13.726 -4.686 3.517 1.00 77.69 91 LEU A O 1
ATOM 658 N N . GLY A 1 92 ? 14.105 -6.801 2.905 1.00 81.69 92 GLY A N 1
ATOM 659 C CA . GLY A 1 92 ? 12.724 -7.227 3.168 1.00 81.69 92 GLY A CA 1
ATOM 660 C C . GLY A 1 92 ? 12.258 -6.907 4.592 1.00 81.69 92 GLY A C 1
ATOM 661 O O . GLY A 1 92 ? 11.144 -6.418 4.780 1.00 81.69 92 GLY A O 1
ATOM 662 N N . THR A 1 93 ? 13.130 -7.100 5.586 1.00 86.81 93 THR A N 1
ATOM 663 C CA . THR A 1 93 ? 12.845 -6.725 6.979 1.00 86.81 93 THR A CA 1
ATOM 664 C C . THR A 1 93 ? 12.754 -5.213 7.139 1.00 86.81 93 THR A C 1
ATOM 666 O O . THR A 1 93 ? 11.786 -4.729 7.712 1.00 86.81 93 THR A O 1
ATOM 669 N N . GLN A 1 94 ? 13.698 -4.458 6.569 1.00 87.62 94 GLN A N 1
ATOM 670 C CA . GLN A 1 94 ? 13.688 -2.992 6.643 1.00 87.62 94 GLN A CA 1
ATOM 671 C C . GLN A 1 94 ? 12.419 -2.404 6.011 1.00 87.62 94 GLN A C 1
ATOM 673 O O . GLN A 1 94 ? 11.784 -1.517 6.581 1.00 87.62 94 GLN A O 1
ATOM 678 N N . TRP A 1 95 ? 11.996 -2.945 4.868 1.00 85.69 95 TRP A N 1
ATOM 679 C CA . TRP A 1 95 ? 10.769 -2.536 4.200 1.00 85.69 95 TRP A CA 1
ATOM 680 C C . TRP A 1 95 ? 9.520 -2.902 4.984 1.00 85.69 95 TRP A C 1
ATOM 682 O O . TRP A 1 95 ? 8.593 -2.094 5.047 1.00 85.69 95 TRP A O 1
ATOM 692 N N . GLY A 1 96 ? 9.479 -4.094 5.577 1.00 88.25 96 GLY A N 1
ATOM 693 C CA . GLY A 1 96 ? 8.370 -4.488 6.435 1.00 88.25 96 GLY A CA 1
ATOM 694 C C . GLY A 1 96 ? 8.272 -3.615 7.684 1.00 88.25 96 GLY A C 1
ATOM 695 O O . GLY A 1 96 ? 7.178 -3.188 8.053 1.00 88.25 96 GLY A O 1
ATOM 696 N N . ASP A 1 97 ? 9.405 -3.287 8.299 1.00 90.00 97 ASP A N 1
ATOM 697 C CA . ASP A 1 97 ? 9.466 -2.416 9.472 1.00 90.00 97 ASP A CA 1
ATOM 698 C C . ASP A 1 97 ? 9.023 -0.991 9.142 1.00 90.00 97 ASP A C 1
ATOM 700 O O . ASP A 1 97 ? 8.260 -0.412 9.912 1.00 90.00 97 ASP A O 1
ATOM 704 N N . LEU A 1 98 ? 9.380 -0.469 7.963 1.00 86.81 98 LEU A N 1
ATOM 705 C CA . LEU A 1 98 ? 8.880 0.818 7.472 1.00 86.81 98 LEU A CA 1
ATOM 706 C C . LEU A 1 98 ? 7.350 0.816 7.283 1.00 86.81 98 LEU A C 1
ATOM 708 O O . LEU A 1 98 ? 6.665 1.778 7.632 1.00 86.81 98 LEU A O 1
ATOM 712 N N . VAL A 1 99 ? 6.775 -0.277 6.770 1.00 89.69 99 VAL A N 1
ATOM 713 C CA . VAL A 1 99 ? 5.309 -0.414 6.656 1.00 89.69 99 VAL A CA 1
ATOM 714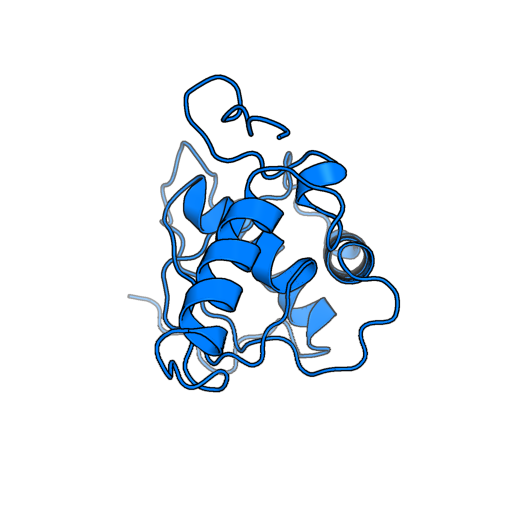 C C . VAL A 1 99 ? 4.656 -0.455 8.039 1.00 89.69 99 VAL A C 1
ATOM 716 O O . VAL A 1 99 ? 3.622 0.183 8.263 1.00 89.69 99 VAL A O 1
ATOM 719 N N . ARG A 1 100 ? 5.243 -1.195 8.986 1.00 90.69 100 ARG A N 1
ATOM 720 C CA . ARG A 1 100 ? 4.741 -1.288 10.365 1.00 90.69 100 ARG A CA 1
ATOM 721 C C . ARG A 1 100 ? 4.891 0.035 11.119 1.00 90.69 100 ARG A C 1
ATOM 723 O O . ARG A 1 100 ? 3.987 0.378 11.879 1.00 90.69 100 ARG A O 1
ATOM 730 N N . SER A 1 101 ? 5.949 0.809 10.871 1.00 89.00 101 SER A N 1
ATOM 731 C CA . SER A 1 101 ? 6.144 2.131 11.480 1.00 89.00 101 SER A CA 1
ATOM 732 C C . SER A 1 101 ? 5.125 3.160 11.000 1.00 89.00 101 SER A C 1
ATOM 734 O O . SER A 1 101 ? 4.883 4.134 11.704 1.00 89.00 101 SER A O 1
ATOM 736 N N . GLY A 1 102 ? 4.492 2.937 9.843 1.00 88.19 102 GLY A N 1
ATOM 737 C CA . GLY A 1 102 ? 3.428 3.808 9.354 1.00 88.19 102 GLY A CA 1
ATOM 738 C C . GLY A 1 102 ? 2.164 3.785 10.214 1.00 88.19 102 GLY A C 1
ATOM 739 O O . GLY A 1 102 ? 1.443 4.776 10.258 1.00 88.19 102 GLY A O 1
ATOM 740 N N . TYR A 1 103 ? 1.902 2.705 10.957 1.00 92.31 103 TYR A N 1
ATOM 741 C CA . TYR A 1 103 ? 0.858 2.680 11.986 1.00 92.31 103 TYR A CA 1
ATOM 742 C C . TYR A 1 103 ? 1.310 1.836 13.189 1.00 92.31 103 TYR A C 1
ATOM 744 O O . TYR A 1 103 ? 0.949 0.657 13.301 1.00 92.31 103 TYR A O 1
ATOM 752 N N . PRO A 1 104 ? 2.105 2.424 14.104 1.00 90.50 104 PRO A N 1
ATOM 753 C CA . PRO A 1 104 ? 2.638 1.708 15.255 1.00 90.50 104 PRO A CA 1
ATOM 754 C C . PRO A 1 104 ? 1.514 1.143 16.131 1.00 90.50 104 PRO A C 1
ATOM 756 O O . PRO A 1 104 ? 0.565 1.846 16.477 1.00 90.50 104 PRO A O 1
ATOM 759 N N . GLY A 1 105 ? 1.619 -0.137 16.494 1.00 88.25 105 GLY A N 1
ATOM 760 C CA . GLY A 1 105 ? 0.626 -0.824 17.327 1.00 88.25 105 GLY A CA 1
ATOM 761 C C . GLY A 1 105 ? -0.618 -1.330 16.586 1.00 88.25 105 GLY A C 1
ATOM 762 O O . GLY A 1 105 ? -1.509 -1.886 17.228 1.00 88.25 105 GLY A O 1
ATOM 763 N N . PHE A 1 106 ? -0.697 -1.189 15.257 1.00 88.81 106 PHE A N 1
ATOM 764 C CA . PHE A 1 106 ? -1.769 -1.806 14.477 1.00 88.81 106 PHE A CA 1
ATOM 765 C C . PHE A 1 106 ? -1.694 -3.338 14.552 1.00 88.81 106 PHE A C 1
ATOM 767 O O . PHE A 1 106 ? -0.710 -3.946 14.139 1.00 88.81 106 PHE A O 1
ATOM 774 N N . THR A 1 107 ? -2.760 -3.956 15.060 1.00 85.75 107 THR A N 1
ATOM 775 C CA . THR A 1 107 ? -2.901 -5.416 15.224 1.00 85.75 107 THR A CA 1
ATOM 7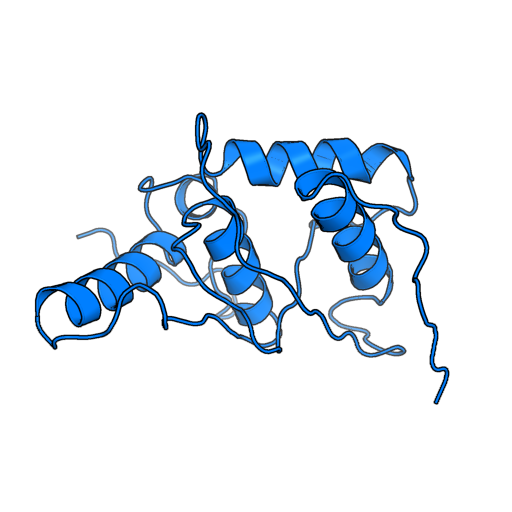76 C C . THR A 1 107 ? -3.990 -6.015 14.330 1.00 85.75 107 THR A C 1
ATOM 778 O O . THR A 1 107 ? -4.280 -7.206 14.415 1.00 85.75 107 THR A O 1
ATOM 781 N N . GLY A 1 108 ? -4.617 -5.193 13.482 1.00 84.75 108 GLY A N 1
ATOM 782 C CA . GLY A 1 108 ? -5.635 -5.639 12.536 1.00 84.75 108 GLY A CA 1
ATOM 783 C C . GLY A 1 108 ? -5.044 -6.319 11.298 1.00 84.75 108 GLY A C 1
ATOM 784 O O . GLY A 1 108 ? -3.831 -6.418 11.115 1.00 84.75 108 GLY A O 1
ATOM 785 N N . VAL A 1 109 ? -5.926 -6.767 10.407 1.00 84.44 109 VAL A N 1
ATOM 786 C CA . VAL A 1 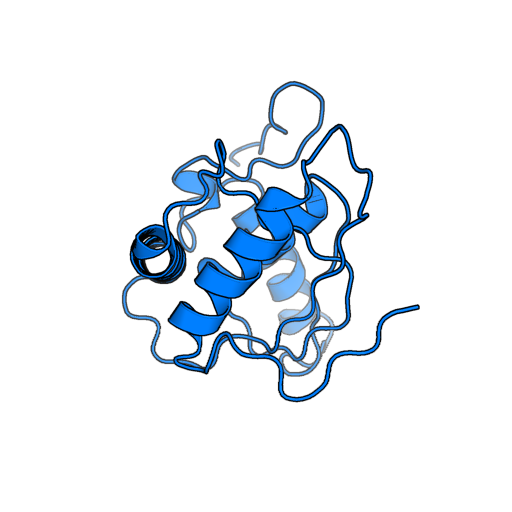109 ? -5.529 -7.375 9.132 1.00 84.44 109 VAL A CA 1
ATOM 787 C C . VAL A 1 109 ? -5.239 -6.278 8.112 1.00 84.44 109 VAL A C 1
ATOM 789 O O . VAL A 1 109 ? -6.057 -5.379 7.914 1.00 84.44 109 VAL A O 1
ATOM 792 N N . ARG A 1 110 ? -4.085 -6.361 7.441 1.00 86.56 110 ARG A N 1
ATOM 793 C CA . ARG A 1 110 ? -3.782 -5.501 6.290 1.00 86.56 110 ARG A CA 1
ATOM 794 C C . ARG A 1 110 ? -4.466 -6.030 5.018 1.00 86.56 110 ARG A C 1
ATOM 796 O O . ARG A 1 110 ? -4.595 -7.248 4.876 1.00 86.56 110 ARG A O 1
ATOM 803 N N . PRO A 1 111 ? -4.895 -5.148 4.098 1.00 82.94 111 PRO A N 1
ATOM 804 C CA . PRO A 1 111 ? -5.547 -5.542 2.850 1.00 82.94 111 PRO A CA 1
ATOM 805 C C . PRO A 1 111 ? -4.742 -6.530 2.002 1.00 82.94 111 PRO A C 1
ATOM 807 O O . PRO A 1 111 ? -3.523 -6.428 1.929 1.00 82.94 111 PRO A O 1
ATOM 810 N N . LYS A 1 112 ? -5.417 -7.452 1.302 1.00 83.25 112 LYS A N 1
ATOM 811 C CA . LYS A 1 112 ? -4.757 -8.324 0.307 1.00 83.25 112 LYS A CA 1
ATOM 812 C C . LYS A 1 112 ? -4.185 -7.472 -0.819 1.00 83.25 112 LYS A C 1
ATOM 814 O O . LYS A 1 112 ? -4.922 -6.640 -1.316 1.00 83.25 112 LYS A O 1
ATOM 819 N N . ILE A 1 113 ? -2.955 -7.723 -1.264 1.00 80.12 113 ILE A N 1
ATOM 820 C CA . ILE A 1 113 ? -2.266 -6.911 -2.280 1.00 80.12 113 ILE A CA 1
ATOM 821 C C . ILE A 1 113 ? -2.099 -7.640 -3.619 1.00 80.12 113 ILE A C 1
ATOM 823 O O . ILE A 1 113 ? -1.888 -8.852 -3.662 1.00 80.12 113 ILE A O 1
ATOM 827 N N . GLN A 1 114 ? -2.131 -6.871 -4.708 1.00 84.25 114 GLN A N 1
ATOM 828 C CA . GLN A 1 114 ? -1.666 -7.281 -6.027 1.00 84.25 114 GLN A CA 1
ATOM 829 C C . GLN A 1 114 ? -0.921 -6.117 -6.701 1.00 84.25 114 GLN A C 1
ATOM 831 O O . GLN A 1 114 ? -1.433 -5.002 -6.753 1.00 84.25 114 GLN A O 1
ATOM 836 N N . PHE A 1 115 ? 0.269 -6.384 -7.241 1.00 78.38 115 PHE A N 1
ATOM 837 C CA . PHE A 1 115 ? 1.134 -5.390 -7.885 1.00 78.38 115 PHE A CA 1
ATOM 838 C C . PHE A 1 115 ? 1.598 -5.872 -9.262 1.00 78.38 115 PHE A C 1
ATOM 840 O O . PHE A 1 115 ? 1.833 -7.065 -9.475 1.00 78.38 115 PHE A O 1
ATOM 847 N N . TRP A 1 116 ? 1.659 -4.951 -10.224 1.00 82.88 116 TRP A N 1
ATOM 848 C CA . TRP A 1 116 ? 1.992 -5.214 -11.626 1.00 82.88 116 TRP A CA 1
ATOM 849 C C . TRP A 1 116 ? 3.067 -4.223 -12.059 1.00 82.88 116 TRP A C 1
ATOM 851 O O . TRP A 1 116 ? 2.856 -3.021 -11.945 1.00 82.88 116 TRP A O 1
ATOM 861 N N . HIS A 1 117 ? 4.175 -4.710 -12.620 1.00 80.75 117 HIS A N 1
ATOM 862 C CA . HIS A 1 117 ? 5.297 -3.864 -13.033 1.00 80.75 117 HIS A CA 1
ATOM 863 C C . HIS A 1 117 ? 5.726 -4.175 -14.463 1.00 80.75 117 HIS A C 1
ATOM 865 O O . HIS A 1 117 ? 5.765 -5.335 -14.878 1.00 80.75 117 HIS A O 1
ATOM 871 N N . ARG A 1 118 ? 6.060 -3.142 -15.241 1.00 81.75 118 ARG A N 1
ATOM 872 C CA . ARG A 1 118 ? 6.507 -3.327 -16.625 1.00 81.75 118 ARG A CA 1
ATOM 873 C C . ARG A 1 118 ? 7.971 -3.776 -16.660 1.00 81.75 118 ARG A C 1
ATOM 875 O O . ARG A 1 118 ? 8.843 -3.112 -16.118 1.00 81.75 118 ARG A O 1
ATOM 882 N N . THR A 1 119 ? 8.266 -4.852 -17.388 1.00 83.81 119 THR A N 1
ATOM 883 C CA . THR A 1 119 ? 9.616 -5.455 -17.463 1.00 83.81 119 THR A CA 1
ATOM 884 C C . THR A 1 119 ? 10.694 -4.565 -18.092 1.00 83.81 119 THR A C 1
ATOM 886 O O . THR A 1 119 ? 11.877 -4.828 -17.912 1.00 83.81 119 THR A O 1
ATOM 889 N N . VAL A 1 120 ? 10.308 -3.511 -18.814 1.00 87.31 120 VAL A N 1
ATOM 890 C CA . VAL A 1 120 ? 11.207 -2.543 -19.474 1.00 87.31 120 VAL A CA 1
ATOM 891 C C . VAL A 1 120 ? 10.902 -1.101 -19.051 1.00 87.31 120 VAL A C 1
ATOM 893 O O . VAL A 1 120 ? 10.940 -0.175 -19.861 1.00 87.31 120 VAL A O 1
ATOM 896 N N . ASP A 1 121 ? 10.505 -0.909 -17.794 1.00 79.56 121 ASP A N 1
ATOM 897 C CA . ASP A 1 121 ? 10.273 0.422 -17.233 1.00 79.56 121 ASP A CA 1
ATOM 898 C C . ASP A 1 121 ? 11.603 1.157 -16.976 1.00 79.56 121 ASP A C 1
ATOM 900 O O . ASP A 1 121 ? 12.502 0.632 -16.318 1.00 79.56 121 ASP A O 1
ATOM 904 N N . THR A 1 122 ? 11.736 2.367 -17.522 1.00 85.56 122 THR A N 1
ATOM 905 C CA . THR A 1 122 ? 12.927 3.227 -17.386 1.00 85.56 122 THR A CA 1
ATOM 906 C C . THR A 1 122 ? 12.693 4.434 -16.480 1.00 85.56 122 THR A C 1
ATOM 908 O O . THR A 1 122 ? 13.594 5.245 -16.295 1.00 85.56 122 THR A O 1
ATOM 911 N N . THR A 1 123 ? 11.479 4.605 -15.958 1.00 81.06 123 THR A N 1
ATOM 912 C CA . THR A 1 123 ? 11.152 5.628 -14.956 1.00 81.06 123 THR A CA 1
ATOM 913 C C . THR A 1 123 ? 11.238 5.020 -13.565 1.00 81.06 123 THR A C 1
ATOM 915 O O . THR A 1 123 ? 11.798 5.613 -12.650 1.00 81.06 123 THR A O 1
ATOM 918 N N . LEU A 1 124 ? 10.704 3.814 -13.430 1.00 76.38 124 LEU A N 1
ATOM 919 C CA . LEU A 1 124 ? 10.604 3.058 -12.203 1.00 76.38 124 LEU A CA 1
ATOM 920 C C . LEU A 1 124 ? 11.162 1.674 -12.493 1.00 76.38 124 LEU A C 1
ATOM 922 O O . LEU A 1 124 ? 10.447 0.810 -12.982 1.00 76.38 124 LEU A O 1
ATOM 926 N N . TYR A 1 125 ? 12.457 1.468 -12.257 1.00 81.44 125 TYR A N 1
ATOM 927 C CA . TYR A 1 125 ? 13.140 0.257 -12.718 1.00 81.44 125 TYR A CA 1
ATOM 928 C C . TYR A 1 125 ? 12.483 -1.038 -12.202 1.00 81.44 125 TYR A C 1
ATOM 930 O O . TYR A 1 125 ? 11.972 -1.047 -11.078 1.00 81.44 125 TYR A O 1
ATOM 938 N N . PRO A 1 126 ? 12.539 -2.151 -12.963 1.00 84.25 126 PRO A N 1
ATOM 939 C CA . PRO A 1 126 ? 11.944 -3.429 -12.563 1.00 84.25 126 PRO A CA 1
ATOM 940 C C . PRO A 1 126 ? 12.408 -3.967 -11.205 1.00 84.25 126 PRO A C 1
ATOM 942 O O . PRO A 1 126 ? 11.705 -4.779 -10.616 1.00 84.25 126 PRO A O 1
ATOM 945 N N . GLN A 1 127 ? 13.548 -3.506 -10.678 1.00 82.81 127 GLN A N 1
ATOM 946 C CA . GLN A 1 127 ? 14.007 -3.873 -9.336 1.00 82.81 127 GLN A CA 1
ATOM 947 C C . GLN A 1 127 ? 12.960 -3.580 -8.253 1.00 82.81 127 GLN A C 1
ATOM 949 O O . GLN A 1 127 ? 12.819 -4.346 -7.306 1.00 82.81 127 GLN A O 1
ATOM 954 N N . ASN A 1 128 ? 12.173 -2.519 -8.421 1.00 78.44 128 ASN A N 1
ATOM 955 C CA . ASN A 1 128 ? 11.156 -2.135 -7.448 1.00 78.44 128 ASN A CA 1
ATOM 956 C C . ASN A 1 128 ? 10.065 -3.197 -7.274 1.00 78.44 128 ASN A C 1
ATOM 958 O O . ASN A 1 128 ? 9.609 -3.421 -6.159 1.00 78.44 128 ASN A O 1
ATOM 962 N N . PHE A 1 129 ? 9.732 -3.937 -8.334 1.00 84.56 129 PHE A N 1
ATOM 963 C CA . PHE A 1 129 ? 8.820 -5.078 -8.248 1.00 84.56 129 PHE A CA 1
ATOM 964 C C . PHE A 1 129 ? 9.329 -6.154 -7.280 1.00 84.56 129 PHE A C 1
ATOM 966 O O . PHE A 1 129 ? 8.562 -6.729 -6.509 1.00 84.56 129 PHE A O 1
ATOM 973 N N . TRP A 1 130 ? 10.637 -6.422 -7.291 1.00 85.12 130 TRP A N 1
ATOM 974 C CA . TRP A 1 130 ? 11.243 -7.394 -6.385 1.00 85.12 130 TRP A CA 1
ATOM 975 C C . TRP A 1 130 ? 11.293 -6.878 -4.947 1.00 85.12 130 TRP A C 1
ATOM 977 O O . TRP A 1 130 ? 11.076 -7.656 -4.017 1.00 85.12 130 TRP A O 1
ATOM 987 N N . GLU A 1 131 ? 11.507 -5.577 -4.752 1.00 84.50 131 GLU A N 1
ATOM 988 C CA . GLU A 1 131 ? 11.433 -4.963 -3.424 1.00 84.50 131 GLU A CA 1
ATOM 989 C C . GLU A 1 131 ? 10.013 -4.982 -2.848 1.00 84.50 131 GLU A C 1
ATOM 991 O O . GLU A 1 131 ? 9.846 -5.261 -1.662 1.00 84.50 131 GLU A O 1
ATOM 996 N N . GLU A 1 132 ? 8.982 -4.791 -3.673 1.00 83.25 132 GLU A N 1
ATOM 997 C CA . GLU A 1 132 ? 7.583 -4.942 -3.254 1.00 83.25 132 GLU A CA 1
ATOM 998 C C . GLU A 1 132 ? 7.268 -6.372 -2.816 1.00 83.25 132 GLU A C 1
ATOM 1000 O O . GLU A 1 132 ? 6.631 -6.575 -1.779 1.00 83.25 132 GLU A O 1
ATOM 1005 N N . ILE A 1 133 ? 7.763 -7.372 -3.558 1.00 87.88 133 ILE A N 1
ATOM 1006 C CA . ILE A 1 133 ? 7.650 -8.777 -3.153 1.00 87.88 133 ILE A CA 1
ATOM 1007 C C . ILE A 1 133 ? 8.297 -8.961 -1.780 1.00 87.88 133 ILE A C 1
ATOM 1009 O O . ILE A 1 133 ? 7.644 -9.484 -0.879 1.00 87.88 133 ILE A O 1
ATOM 1013 N N . LYS A 1 134 ? 9.542 -8.507 -1.582 1.00 87.06 134 LYS A N 1
ATOM 1014 C CA . LYS A 1 134 ? 10.250 -8.620 -0.292 1.00 87.06 134 LYS A CA 1
ATOM 1015 C C . LYS A 1 134 ? 9.492 -7.919 0.843 1.00 87.06 134 LYS A C 1
ATOM 1017 O O . LYS A 1 134 ? 9.327 -8.503 1.911 1.00 87.06 134 LYS A O 1
ATOM 1022 N N . GLN A 1 135 ? 9.012 -6.698 0.609 1.00 89.25 135 GLN A N 1
ATOM 1023 C CA . GLN A 1 135 ? 8.267 -5.903 1.583 1.00 89.25 135 GLN A CA 1
ATOM 1024 C C . GLN A 1 135 ? 7.001 -6.631 2.028 1.00 89.25 135 GLN A C 1
ATOM 1026 O O . GLN A 1 135 ? 6.811 -6.887 3.215 1.00 89.25 135 GLN A O 1
ATOM 1031 N N . TRP A 1 136 ? 6.126 -6.982 1.088 1.00 89.69 136 TRP A N 1
ATOM 1032 C CA . TRP A 1 136 ? 4.807 -7.500 1.435 1.00 89.69 136 TRP A CA 1
ATOM 1033 C C . TRP A 1 136 ? 4.843 -8.951 1.885 1.00 89.69 136 TRP A C 1
ATOM 1035 O O . TRP A 1 136 ? 4.078 -9.324 2.771 1.00 89.69 136 TRP A O 1
ATOM 1045 N N . THR A 1 137 ? 5.774 -9.754 1.371 1.00 91.50 137 THR A N 1
ATOM 1046 C CA . THR A 1 137 ? 5.992 -11.106 1.904 1.00 91.50 137 THR A CA 1
ATOM 1047 C C . THR A 1 137 ? 6.495 -11.058 3.345 1.00 91.50 137 THR A C 1
ATOM 1049 O O . THR A 1 137 ? 6.005 -11.827 4.168 1.00 91.50 137 THR A O 1
ATOM 1052 N N . ASN A 1 138 ? 7.360 -10.094 3.697 1.00 92.00 138 ASN A N 1
ATOM 1053 C CA . ASN A 1 138 ? 7.745 -9.848 5.087 1.00 92.00 138 ASN A CA 1
ATOM 1054 C C . ASN A 1 138 ? 6.564 -9.365 5.946 1.00 92.00 138 ASN A C 1
ATOM 1056 O O . ASN A 1 138 ? 6.368 -9.875 7.045 1.00 92.00 138 ASN A O 1
ATOM 1060 N N . VAL A 1 139 ? 5.768 -8.402 5.464 1.00 90.50 139 VAL A N 1
ATOM 1061 C CA . VAL A 1 139 ? 4.618 -7.850 6.208 1.00 90.50 139 VAL A CA 1
ATOM 1062 C C . VAL A 1 139 ? 3.562 -8.914 6.505 1.00 90.50 139 VAL A C 1
ATOM 1064 O O . VAL A 1 139 ? 3.019 -8.928 7.608 1.00 90.50 139 VAL A O 1
ATOM 1067 N N . PHE A 1 140 ? 3.275 -9.788 5.539 1.00 91.25 140 PHE A N 1
ATOM 1068 C CA . PHE A 1 140 ? 2.296 -10.870 5.677 1.00 91.25 140 PHE A CA 1
ATOM 1069 C C . PHE A 1 140 ? 2.878 -12.169 6.243 1.00 91.25 140 PHE A C 1
ATOM 1071 O O . PHE A 1 140 ? 2.119 -13.113 6.440 1.00 91.25 140 PHE A O 1
ATOM 1078 N N . GLU A 1 141 ? 4.191 -12.229 6.482 1.00 92.38 141 GLU A N 1
ATOM 1079 C CA . GLU A 1 141 ? 4.897 -13.430 6.950 1.00 92.38 141 GLU A CA 1
ATOM 1080 C C . GLU A 1 141 ? 4.659 -14.653 6.041 1.00 92.38 141 GLU A C 1
ATOM 1082 O O . GLU A 1 141 ? 4.458 -15.781 6.493 1.00 92.38 141 GLU A O 1
ATOM 1087 N N . VAL A 1 142 ? 4.681 -14.429 4.723 1.00 91.31 142 VAL A N 1
ATOM 1088 C CA . VAL A 1 142 ? 4.508 -15.473 3.699 1.00 91.31 142 VAL A CA 1
ATOM 1089 C C . VAL A 1 142 ? 5.791 -15.700 2.904 1.00 91.31 142 VAL A C 1
ATOM 1091 O O . VAL A 1 142 ? 6.695 -14.870 2.883 1.00 91.31 142 VAL A O 1
ATOM 1094 N N . SER A 1 143 ? 5.876 -16.839 2.212 1.00 88.62 143 SER A N 1
ATOM 1095 C CA . SER A 1 143 ? 7.014 -17.137 1.338 1.00 88.62 143 SER A CA 1
ATOM 1096 C C . SER A 1 143 ? 7.097 -16.151 0.171 1.00 88.62 143 SER A C 1
ATOM 1098 O O . SER A 1 143 ? 6.102 -15.904 -0.510 1.00 88.62 143 SER A O 1
ATOM 1100 N N . ALA A 1 144 ? 8.306 -15.666 -0.119 1.00 83.88 144 ALA A N 1
ATOM 1101 C CA . ALA A 1 144 ? 8.600 -14.917 -1.341 1.00 83.88 144 ALA A CA 1
ATOM 1102 C C . ALA A 1 144 ? 8.673 -15.802 -2.598 1.00 83.88 144 ALA A C 1
ATOM 1104 O O . ALA A 1 144 ? 8.786 -15.292 -3.710 1.00 83.88 144 ALA A O 1
ATOM 1105 N N . THR A 1 145 ? 8.602 -17.129 -2.442 1.00 86.19 145 THR A N 1
ATOM 1106 C CA . THR A 1 145 ? 8.537 -18.059 -3.574 1.00 86.19 145 THR A CA 1
ATOM 1107 C C . THR A 1 145 ? 7.105 -18.117 -4.114 1.00 86.19 145 THR A C 1
ATOM 1109 O O . THR A 1 145 ? 6.200 -18.492 -3.363 1.00 86.19 145 THR A O 1
ATOM 1112 N N . PRO A 1 146 ? 6.869 -17.797 -5.401 1.00 82.19 146 PRO A N 1
ATOM 1113 C CA . PRO A 1 146 ? 5.535 -17.858 -5.985 1.00 82.19 146 PRO A CA 1
ATOM 1114 C C . PRO A 1 146 ? 4.962 -19.279 -5.968 1.00 82.19 146 PRO A C 1
ATOM 1116 O O . PRO A 1 146 ? 5.641 -20.238 -6.328 1.00 82.19 146 PRO A O 1
ATOM 1119 N N . VAL A 1 147 ? 3.675 -19.407 -5.635 1.00 85.81 147 VAL A N 1
ATOM 1120 C CA . VAL A 1 147 ? 2.937 -20.684 -5.735 1.00 85.81 147 VAL A CA 1
ATOM 1121 C C . VAL A 1 147 ? 2.644 -21.041 -7.200 1.00 85.81 147 VAL A C 1
ATOM 1123 O O . VAL A 1 147 ? 2.472 -22.203 -7.557 1.00 85.81 147 VAL A O 1
ATOM 1126 N N . THR A 1 148 ? 2.580 -20.042 -8.081 1.00 82.81 148 THR A N 1
ATOM 1127 C CA . THR A 1 148 ? 2.419 -20.217 -9.527 1.00 82.81 148 THR A CA 1
ATOM 1128 C C . THR A 1 148 ? 3.149 -19.090 -10.245 1.00 82.81 148 THR A C 1
ATOM 1130 O O . THR A 1 148 ? 2.991 -17.925 -9.890 1.00 82.81 148 THR A O 1
ATOM 1133 N N . ALA A 1 149 ? 3.928 -19.438 -11.266 1.00 74.31 149 ALA A N 1
ATOM 1134 C CA . ALA A 1 149 ? 4.569 -18.486 -12.161 1.00 74.31 149 ALA A CA 1
ATOM 1135 C C . ALA A 1 149 ? 4.061 -18.736 -13.584 1.00 74.31 149 ALA A C 1
ATOM 1137 O O . ALA A 1 149 ? 4.245 -19.822 -14.131 1.00 74.31 149 ALA A O 1
ATOM 1138 N N . ILE A 1 150 ? 3.402 -17.736 -14.171 1.00 69.56 150 ILE A N 1
ATOM 1139 C CA . ILE A 1 150 ? 2.978 -17.762 -15.573 1.00 69.56 150 ILE A CA 1
ATOM 1140 C C . ILE A 1 150 ? 3.838 -16.741 -16.309 1.00 69.56 150 ILE A C 1
ATOM 1142 O O . ILE A 1 150 ? 3.643 -15.538 -16.153 1.00 69.56 150 ILE A O 1
ATOM 1146 N N . LEU A 1 151 ? 4.795 -17.230 -17.093 1.00 60.47 151 LEU A N 1
ATOM 1147 C CA . LEU A 1 151 ? 5.577 -16.405 -18.008 1.00 60.47 151 LEU A CA 1
ATOM 1148 C C . LEU A 1 151 ? 4.771 -16.276 -19.307 1.00 60.47 151 LEU A C 1
ATOM 1150 O O . LEU A 1 151 ? 4.392 -17.293 -19.890 1.00 60.47 151 LEU A O 1
ATOM 1154 N N . LYS A 1 152 ? 4.447 -15.045 -19.705 1.00 54.62 152 LYS A N 1
ATOM 1155 C CA . LYS A 1 152 ? 3.780 -14.732 -20.976 1.00 54.62 152 LYS A CA 1
ATOM 1156 C C . LYS A 1 152 ? 4.763 -14.101 -21.945 1.00 54.62 152 LYS A C 1
ATOM 1158 O O . LYS A 1 152 ? 5.605 -13.312 -21.464 1.00 54.62 152 LYS A O 1
#

Organism: Hypholoma sublateritium (strain FD-334 SS-4) (NCBI:txid945553)

Sequence (152 aa):
MHYSGTAPGGCWDVNTNAT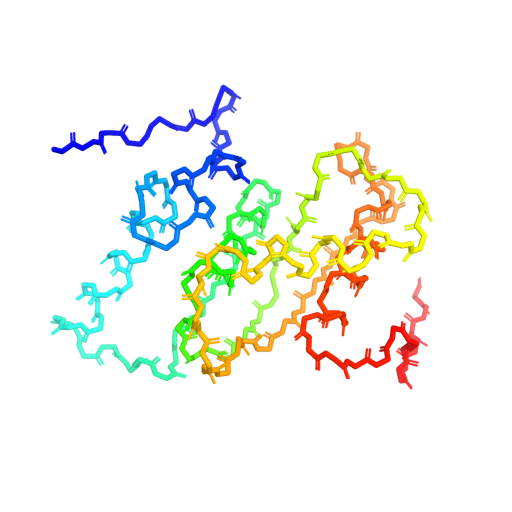LTHNEGSNSLAIANVARCFISNMGVDSTRVFATGTSSGAMMTNVLMGAYPISLPLDPCTLVFPTDASEDPTLGTQWGDLVRSGYPGFTGVRPKIQFWHRTVDTTLYPQNFWEEIKQWTNVFEVSATPVTAILK

pLDDT: mean 77.27, std 16.8, range [28.27, 92.38]

InterPro domains:
  IPR029058 Alpha/Beta hydrolase fold [G3DSA:3.40.50.1820] (3-146)
  IPR029058 Alpha/Beta hydrolase fold [SSF53474] (39-140)
  IPR050955 Plant Biomass Hydrolyzing Esterase [PTHR43037] (8-138)

Secondary structure (DSSP, 8-state):
----PPBTTTB---SSHHHHSTTS-HHHHHHHHHHHHHHHHH---TTS-----STHHHHHHHHHHHH---S----S----PPSS----TTHHHHHHHHHHHTSTT--SPPPP------TT-SSS-THHHHHHHHHHHHHHT--SS-S-----

Foldseek 3Di:
DDDADADPPNAADQDDPLLLAANSDHPLVVVVVVVVCCVVPVVPDQQADEAEDADSSLSSRLSCLLQPQRNYAYDDDHFDDDPDQDPDLVCLQVLQVSSCNNYPPDPDDGYDDDYDDDCPDPVRHPSSVLSVLSNVCSNVVHDSDDPDDDDD

Radius of gyration: 15.43 Å; chains: 1; bounding box: 44×44×38 Å